Protein AF-A0A7W7CJY7-F1 (afdb_monomer_lite)

Secondary structure (DSSP, 8-state):
--------TT--GGGGT--HHHHHHHHHHHHHHHT----GGGG-GGGGSSHHHHHHHHHH--

Foldseek 3Di:
DDPDPDQDQQHFVVVVVCDPVVLVVVQVVCCVVVVFHQDDPSSPCVCVRGNNSVVVSVVVRD

Sequence (62 aa):
MEADDVLAADTQLRDFGLDSLGVVELLSSLERTYDVRFVDDALHIDNFATPQVLWSTLSTMR

Radius of gyration: 12.05 Å; chains: 1; bounding box: 24×19×41 Å

InterPro domains:
  IPR006162 Phosphopantetheine attachment site [PS00012] (15-30)
  IPR009081 Phosphopantetheine binding ACP domain [PF00550] (4-43)
  IPR009081 Phosphopantetheine binding ACP domain [PS50075] (1-62)
  IPR036736 ACP-like superfamily [G3DSA:1.10.1200.10] (1-62)
  IPR036736 ACP-like superfamily [SSF47336] (5-60)

pLDDT: mean 86.09, std 11.35, range [46.25, 95.19]

Structure (mmCIF, N/CA/C/O backbone):
data_AF-A0A7W7CJY7-F1
#
_entry.id   AF-A0A7W7CJY7-F1
#
loop_
_atom_site.group_PDB
_atom_site.id
_atom_site.type_symbol
_atom_site.label_atom_id
_atom_site.label_alt_id
_atom_site.label_comp_id
_atom_site.label_asym_id
_atom_site.label_entity_id
_atom_site.label_seq_id
_atom_site.pdbx_PDB_ins_code
_atom_site.Cartn_x
_atom_site.Cartn_y
_atom_site.Cartn_z
_atom_site.occupancy
_atom_site.B_iso_or_equiv
_atom_site.auth_seq_id
_atom_site.auth_comp_id
_atom_site.auth_asym_id
_atom_site.auth_atom_id
_atom_site.pdbx_PDB_model_num
ATOM 1 N N . MET A 1 1 ? -1.121 5.299 -28.940 1.00 46.53 1 MET A N 1
ATOM 2 C CA . MET A 1 1 ? -1.463 5.401 -27.510 1.00 46.53 1 MET A CA 1
ATOM 3 C C . MET A 1 1 ? -1.185 4.022 -26.970 1.00 46.53 1 MET A C 1
ATOM 5 O O . MET A 1 1 ? -1.967 3.128 -27.255 1.00 46.53 1 MET A O 1
ATOM 9 N N . GLU A 1 2 ? -0.002 3.817 -26.398 1.00 46.25 2 GLU A N 1
ATOM 10 C CA . GLU A 1 2 ? 0.359 2.519 -25.820 1.00 46.25 2 GLU A CA 1
ATOM 11 C C . GLU A 1 2 ? -0.548 2.331 -24.601 1.00 46.25 2 GLU A C 1
ATOM 13 O O . GLU A 1 2 ? -0.524 3.141 -23.674 1.00 46.25 2 GLU A O 1
ATOM 18 N N . ALA A 1 3 ? -1.456 1.364 -24.701 1.00 54.06 3 ALA A N 1
ATOM 19 C CA . ALA A 1 3 ? -2.296 0.943 -23.599 1.00 54.06 3 ALA A CA 1
ATOM 20 C C . ALA A 1 3 ? -1.421 0.197 -22.592 1.00 54.06 3 ALA A C 1
ATOM 22 O O . ALA A 1 3 ? -0.653 -0.671 -22.992 1.00 54.06 3 ALA A O 1
ATOM 23 N N . ASP A 1 4 ? -1.588 0.540 -21.319 1.00 53.22 4 ASP A N 1
ATOM 24 C CA . ASP A 1 4 ? -1.322 -0.329 -20.180 1.00 53.22 4 ASP A CA 1
ATOM 25 C C . ASP A 1 4 ? 0.055 -1.013 -20.162 1.00 53.22 4 ASP A C 1
ATOM 27 O O . ASP A 1 4 ? 0.190 -2.193 -20.488 1.00 53.22 4 ASP A O 1
ATOM 31 N N . ASP A 1 5 ? 1.062 -0.314 -19.627 1.00 58.78 5 ASP A N 1
ATOM 32 C CA . ASP A 1 5 ? 2.083 -0.998 -18.823 1.00 58.78 5 ASP A CA 1
ATOM 33 C C . ASP A 1 5 ? 1.350 -1.642 -17.634 1.00 58.78 5 ASP A C 1
ATOM 35 O O . ASP A 1 5 ? 1.162 -1.044 -16.570 1.00 58.78 5 ASP A O 1
ATOM 39 N N . VAL A 1 6 ? 0.808 -2.840 -17.858 1.00 70.88 6 VAL A N 1
ATOM 40 C CA . VAL A 1 6 ? 0.121 -3.618 -16.833 1.00 70.88 6 VAL A CA 1
ATOM 41 C C . VAL A 1 6 ? 1.147 -3.907 -15.747 1.00 70.88 6 VAL A C 1
ATOM 43 O O . VAL A 1 6 ? 2.082 -4.677 -15.960 1.00 70.88 6 VAL A O 1
ATOM 46 N N . LEU A 1 7 ? 0.961 -3.306 -14.570 1.00 79.75 7 LEU A N 1
ATOM 47 C CA . LEU A 1 7 ? 1.721 -3.665 -13.378 1.00 79.75 7 LEU A CA 1
ATOM 48 C C . LEU A 1 7 ? 1.474 -5.149 -13.091 1.00 79.75 7 LEU A C 1
ATOM 50 O O . LEU A 1 7 ? 0.394 -5.533 -12.633 1.00 79.75 7 LEU A O 1
ATOM 54 N N . ALA A 1 8 ? 2.463 -5.991 -13.389 1.00 87.44 8 ALA A N 1
ATOM 55 C CA . ALA A 1 8 ? 2.388 -7.406 -13.069 1.00 87.44 8 ALA A CA 1
ATOM 56 C C . ALA A 1 8 ? 2.314 -7.581 -11.546 1.00 87.44 8 ALA A C 1
ATOM 58 O O . ALA A 1 8 ? 2.838 -6.773 -10.778 1.00 87.44 8 ALA A O 1
ATOM 59 N N . ALA A 1 9 ? 1.650 -8.641 -11.092 1.00 88.56 9 ALA A N 1
ATOM 60 C CA . ALA A 1 9 ? 1.356 -8.843 -9.675 1.00 88.56 9 ALA A CA 1
ATOM 61 C C . ALA A 1 9 ? 2.631 -8.928 -8.803 1.00 88.56 9 ALA A C 1
ATOM 63 O O . ALA A 1 9 ? 2.631 -8.520 -7.641 1.00 88.56 9 ALA A O 1
ATOM 64 N N . ASP A 1 10 ? 3.726 -9.409 -9.382 1.00 89.94 10 ASP A N 1
ATOM 65 C CA . ASP A 1 10 ? 5.059 -9.560 -8.796 1.00 89.94 10 ASP A CA 1
ATOM 66 C C . ASP A 1 10 ? 5.989 -8.360 -9.040 1.00 89.94 10 ASP A C 1
ATOM 68 O O . ASP A 1 10 ? 7.139 -8.370 -8.600 1.00 89.94 10 ASP A O 1
ATOM 72 N N . THR A 1 11 ? 5.498 -7.310 -9.701 1.00 91.75 11 THR A N 1
ATOM 73 C CA . THR A 1 11 ? 6.279 -6.103 -9.975 1.00 91.75 11 THR A CA 1
ATOM 74 C C . THR A 1 11 ? 6.684 -5.421 -8.675 1.00 91.75 11 THR A C 1
ATOM 76 O O . THR A 1 11 ? 5.842 -5.162 -7.817 1.00 91.75 11 THR A 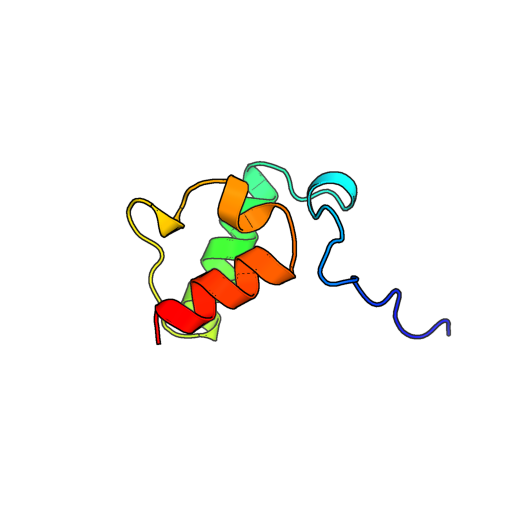O 1
ATOM 79 N N . GLN A 1 12 ? 7.964 -5.073 -8.540 1.00 91.06 12 GLN A N 1
ATOM 80 C CA . GLN A 1 12 ? 8.433 -4.296 -7.400 1.00 91.06 12 GLN A CA 1
ATOM 81 C C . GLN A 1 12 ? 7.988 -2.842 -7.527 1.00 91.06 12 GLN A C 1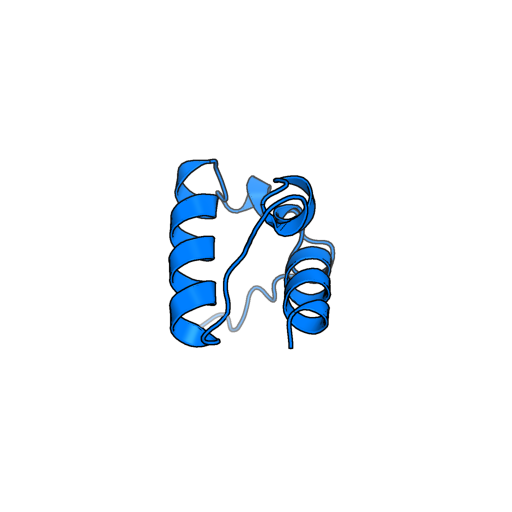
ATOM 83 O O . GLN A 1 12 ? 8.513 -2.093 -8.345 1.00 91.06 12 GLN A O 1
ATOM 88 N N . LEU A 1 13 ? 7.061 -2.408 -6.674 1.00 90.25 13 LEU A N 1
ATOM 89 C CA . LEU A 1 13 ? 6.525 -1.041 -6.705 1.00 90.25 13 LEU A CA 1
ATOM 90 C C . LEU A 1 13 ? 7.604 0.021 -6.443 1.00 90.25 13 LEU A C 1
ATOM 92 O O . LEU A 1 13 ? 7.518 1.142 -6.943 1.00 90.25 13 LEU A O 1
ATOM 96 N N . ARG A 1 14 ? 8.656 -0.342 -5.701 1.00 88.38 14 ARG A N 1
ATOM 97 C CA . ARG A 1 14 ? 9.819 0.521 -5.445 1.00 88.38 14 ARG A CA 1
ATOM 98 C C . ARG A 1 14 ? 10.564 0.902 -6.723 1.00 88.38 14 ARG A C 1
ATOM 100 O O . ARG A 1 14 ? 11.013 2.040 -6.831 1.00 88.38 14 ARG A O 1
ATOM 107 N N . ASP A 1 15 ? 10.636 -0.004 -7.697 1.00 88.56 15 ASP A N 1
ATOM 108 C CA . ASP A 1 15 ? 11.286 0.255 -8.989 1.00 88.56 15 ASP A CA 1
ATOM 109 C C . ASP A 1 15 ? 10.493 1.281 -9.822 1.00 88.56 15 ASP A C 1
ATOM 111 O O . ASP A 1 15 ? 11.045 1.933 -10.705 1.00 88.56 15 ASP A O 1
ATOM 115 N N . PHE A 1 16 ? 9.214 1.482 -9.482 1.00 86.31 16 PHE A N 1
ATOM 116 C CA . PHE A 1 16 ? 8.303 2.462 -10.079 1.00 86.31 16 PHE A CA 1
ATOM 117 C C . PHE A 1 16 ? 8.210 3.763 -9.266 1.00 86.31 16 PHE A C 1
ATOM 119 O O . PHE A 1 16 ? 7.351 4.602 -9.532 1.00 86.31 16 PHE A O 1
ATOM 126 N N . GLY A 1 17 ? 9.099 3.957 -8.285 1.00 85.31 17 GLY A N 1
ATOM 127 C CA . GLY A 1 17 ? 9.170 5.186 -7.494 1.00 85.31 17 GLY A CA 1
ATOM 128 C C . GLY A 1 17 ? 8.317 5.181 -6.226 1.00 85.31 17 GLY A C 1
ATOM 129 O O . GLY A 1 17 ? 8.141 6.238 -5.624 1.00 85.31 17 GLY A O 1
ATOM 130 N N . LEU A 1 18 ? 7.811 4.020 -5.787 1.00 89.62 18 LEU A N 1
ATOM 131 C CA . LEU A 1 18 ? 7.168 3.904 -4.478 1.00 89.62 18 LEU A CA 1
ATOM 132 C C . LEU A 1 18 ? 8.222 3.957 -3.358 1.00 89.62 18 LEU A C 1
ATOM 134 O O . LEU A 1 18 ? 8.725 2.934 -2.888 1.00 89.62 18 LEU A O 1
ATOM 138 N N . ASP A 1 19 ? 8.578 5.174 -2.959 1.00 87.75 19 ASP A N 1
ATOM 139 C CA . ASP A 1 19 ? 9.447 5.465 -1.822 1.00 87.75 19 ASP A CA 1
ATOM 140 C C . ASP A 1 19 ? 8.647 5.638 -0.515 1.00 87.75 19 ASP A C 1
ATOM 142 O O . ASP A 1 19 ? 7.448 5.369 -0.449 1.00 87.75 19 ASP A O 1
ATOM 146 N N . SER A 1 20 ? 9.300 6.089 0.560 1.00 85.62 20 SER A N 1
ATOM 147 C CA . SER A 1 20 ? 8.634 6.297 1.851 1.00 85.62 20 SER A CA 1
ATOM 148 C C . SER A 1 20 ? 7.472 7.294 1.797 1.00 85.62 20 SER A C 1
ATOM 150 O O . SER A 1 20 ? 6.502 7.116 2.531 1.00 85.62 20 SER A O 1
ATOM 152 N N . LEU A 1 21 ? 7.558 8.339 0.967 1.00 88.88 21 LEU A N 1
ATOM 153 C CA . LEU A 1 21 ? 6.488 9.329 0.832 1.00 88.88 21 LEU A CA 1
ATOM 154 C C . LEU A 1 21 ? 5.369 8.779 -0.056 1.00 88.88 21 LEU A C 1
ATOM 156 O O . LEU A 1 21 ? 4.199 8.877 0.313 1.00 88.88 21 LEU A O 1
ATOM 160 N N . GLY A 1 22 ? 5.733 8.122 -1.158 1.00 90.12 22 GLY A N 1
ATOM 161 C CA . GLY A 1 22 ? 4.791 7.443 -2.043 1.00 90.12 22 GLY A CA 1
ATOM 162 C C . GLY A 1 22 ? 3.954 6.390 -1.313 1.00 90.12 22 GLY A C 1
ATOM 163 O O . GLY A 1 22 ? 2.751 6.300 -1.546 1.00 90.12 22 GLY A O 1
ATOM 164 N N . VAL A 1 23 ? 4.543 5.648 -0.364 1.00 89.50 23 VAL A N 1
ATOM 165 C CA . VAL A 1 23 ? 3.795 4.712 0.498 1.00 89.50 23 VAL A CA 1
ATOM 166 C C . VAL A 1 23 ? 2.748 5.444 1.340 1.00 89.50 23 VAL A C 1
ATOM 168 O O . VAL A 1 23 ? 1.614 4.984 1.417 1.00 89.50 23 VAL A O 1
ATOM 171 N N . VAL A 1 24 ? 3.083 6.586 1.949 1.00 90.44 24 VAL A N 1
ATOM 172 C CA . VAL A 1 24 ? 2.145 7.353 2.794 1.00 90.44 24 VAL A CA 1
ATOM 173 C C . VAL A 1 24 ? 0.993 7.944 1.972 1.00 90.44 24 VAL A C 1
ATOM 175 O O . VAL A 1 24 ? -0.158 7.943 2.424 1.00 90.44 24 VAL A O 1
ATOM 178 N N . GLU A 1 25 ? 1.275 8.425 0.761 1.00 91.69 25 GLU A N 1
ATOM 179 C CA . GLU A 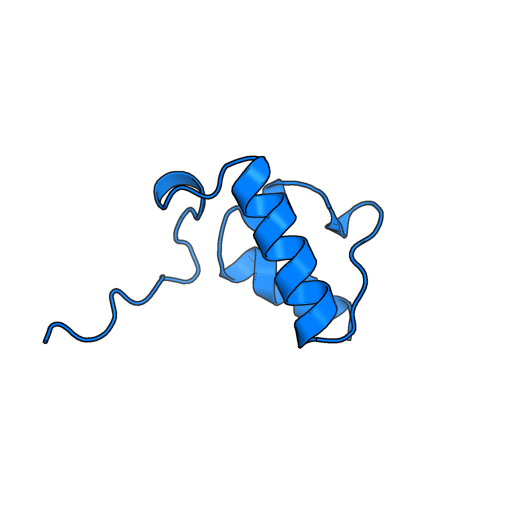1 25 ? 0.246 8.917 -0.162 1.00 91.69 25 GLU A CA 1
ATOM 180 C C . GLU A 1 25 ? -0.665 7.786 -0.649 1.00 91.69 25 GLU A C 1
ATOM 182 O O . GLU A 1 25 ? -1.892 7.918 -0.604 1.00 91.69 25 GLU A O 1
ATOM 187 N N . LEU A 1 26 ? -0.076 6.653 -1.046 1.00 91.12 26 LEU A N 1
ATOM 188 C CA . LEU A 1 26 ? -0.808 5.455 -1.449 1.00 91.12 26 LEU A CA 1
ATOM 189 C C . LEU A 1 26 ? -1.709 4.959 -0.316 1.00 91.12 26 LEU A C 1
ATOM 191 O O . LEU A 1 26 ? -2.891 4.709 -0.540 1.00 91.12 26 LEU A O 1
ATOM 195 N N . LEU A 1 27 ? -1.176 4.889 0.902 1.00 91.12 27 LEU A N 1
ATOM 196 C CA . LEU A 1 27 ? -1.916 4.514 2.100 1.00 91.12 27 LEU A CA 1
ATOM 197 C C . LEU A 1 27 ? -3.138 5.412 2.300 1.00 91.12 27 LEU A C 1
ATOM 199 O O . LEU A 1 27 ? -4.266 4.932 2.366 1.00 91.12 27 LEU A O 1
ATOM 203 N N . SER A 1 28 ? -2.913 6.726 2.311 1.00 92.44 28 SER A N 1
ATOM 204 C CA . SER A 1 28 ? -3.973 7.718 2.498 1.00 92.44 28 SER A CA 1
ATOM 205 C C . SER A 1 28 ? -5.045 7.623 1.408 1.00 92.44 28 SER A C 1
ATOM 207 O O . SER A 1 28 ? -6.228 7.833 1.679 1.00 92.44 28 SER A O 1
ATOM 209 N N . SER 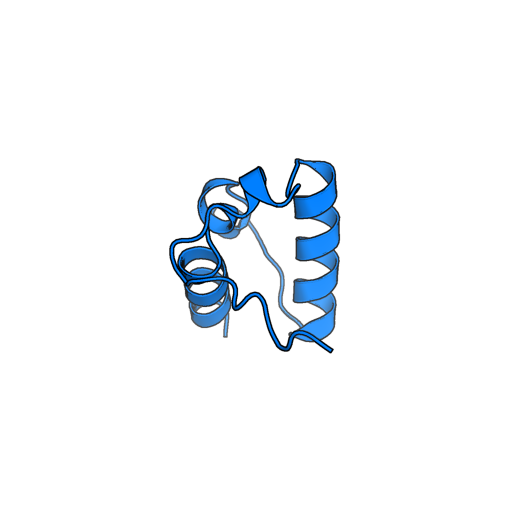A 1 29 ? -4.647 7.315 0.170 1.00 93.69 29 SER A N 1
ATOM 210 C CA . SER A 1 29 ? -5.563 7.112 -0.954 1.00 93.69 29 SER A CA 1
ATOM 211 C C . SER A 1 29 ? -6.401 5.842 -0.786 1.00 93.69 29 SER A C 1
ATOM 213 O O . SER A 1 29 ? -7.621 5.886 -0.961 1.00 93.69 29 SER A O 1
ATOM 215 N N . LEU A 1 30 ? -5.780 4.725 -0.395 1.00 93.25 30 LEU A N 1
ATOM 216 C CA . LEU A 1 30 ? -6.459 3.445 -0.186 1.00 93.25 30 LEU A CA 1
ATOM 217 C C . LEU A 1 30 ? -7.453 3.510 0.974 1.00 93.25 30 LEU A C 1
ATOM 219 O O . LEU A 1 30 ? -8.599 3.101 0.800 1.00 93.25 30 LEU A O 1
ATOM 223 N N . GLU A 1 31 ? -7.050 4.076 2.112 1.00 93.56 31 GLU A N 1
ATOM 224 C CA . GLU A 1 31 ? -7.928 4.262 3.274 1.00 93.56 31 GLU A CA 1
ATOM 225 C C . GLU A 1 31 ? -9.175 5.068 2.910 1.00 93.56 31 GLU A C 1
ATOM 227 O O . GLU A 1 31 ? -10.292 4.664 3.217 1.00 93.56 31 GLU A O 1
ATOM 232 N N . ARG A 1 32 ? -9.008 6.172 2.171 1.00 94.88 32 ARG A N 1
ATOM 233 C CA . ARG A 1 32 ? -10.131 7.015 1.732 1.00 94.88 32 ARG A CA 1
ATOM 234 C C . ARG A 1 32 ? -11.005 6.356 0.669 1.00 94.88 32 ARG A C 1
ATOM 236 O O . ARG A 1 32 ? -12.206 6.598 0.645 1.00 94.88 32 ARG A O 1
ATOM 243 N N . THR A 1 33 ? -10.410 5.583 -0.237 1.00 95.19 33 THR A N 1
ATOM 244 C CA . THR A 1 33 ? -11.125 4.974 -1.371 1.00 95.19 33 THR A CA 1
ATOM 245 C C . THR A 1 33 ? -11.928 3.752 -0.941 1.00 95.19 33 THR A C 1
ATOM 247 O O . THR A 1 33 ? -13.041 3.548 -1.422 1.00 95.19 33 THR A O 1
ATOM 250 N N . TYR A 1 34 ? -11.367 2.943 -0.044 1.00 92.62 34 TYR A N 1
ATOM 251 C CA . TYR A 1 34 ? -11.966 1.688 0.406 1.00 92.62 34 TYR A CA 1
ATOM 252 C C . TYR A 1 34 ? -12.587 1.774 1.804 1.00 92.62 34 TYR A C 1
ATOM 254 O O . TYR A 1 34 ? -13.124 0.774 2.269 1.00 92.62 34 TYR A O 1
ATOM 262 N N . ASP A 1 35 ? -12.543 2.949 2.442 1.00 92.81 35 ASP A N 1
ATOM 263 C CA . ASP A 1 35 ? -13.024 3.194 3.810 1.00 92.81 35 ASP A CA 1
ATOM 264 C C . ASP A 1 35 ? -12.425 2.204 4.827 1.00 92.81 35 ASP A C 1
ATOM 266 O O . ASP A 1 35 ? -13.092 1.685 5.720 1.00 92.81 35 ASP A O 1
ATOM 270 N N . VAL A 1 36 ? -11.135 1.906 4.650 1.00 91.25 36 VAL A N 1
ATOM 271 C CA . VAL A 1 36 ? -10.356 1.017 5.522 1.00 91.25 36 VAL A CA 1
ATOM 272 C C . VAL A 1 36 ? -9.358 1.821 6.343 1.00 91.25 36 VAL A C 1
ATOM 274 O O . VAL A 1 36 ? -9.076 2.981 6.046 1.00 91.25 36 VAL A O 1
ATOM 277 N N . ARG A 1 37 ? -8.772 1.186 7.359 1.00 89.75 37 ARG A N 1
ATOM 278 C CA . ARG A 1 37 ? -7.667 1.758 8.127 1.00 89.75 37 ARG A CA 1
ATOM 279 C C . ARG A 1 37 ? -6.545 0.742 8.265 1.00 89.75 37 ARG A C 1
ATOM 281 O O . ARG A 1 37 ? -6.760 -0.340 8.808 1.00 89.75 37 ARG A O 1
ATOM 288 N N . PHE A 1 38 ? -5.355 1.102 7.809 1.00 88.25 38 PHE A N 1
ATOM 289 C CA . PHE A 1 38 ? -4.168 0.270 7.954 1.00 88.25 38 PHE A CA 1
ATOM 290 C C . PHE A 1 38 ? -3.557 0.519 9.337 1.00 88.25 38 PHE A C 1
ATOM 292 O O . PHE A 1 38 ? -3.246 1.652 9.706 1.00 88.25 38 PHE A O 1
ATOM 299 N N . VAL A 1 39 ? -3.396 -0.542 10.125 1.00 87.94 39 VAL A N 1
ATOM 300 C CA . VAL A 1 39 ? -2.844 -0.486 11.487 1.00 87.94 39 VAL A CA 1
ATOM 301 C C . VAL A 1 39 ? -1.860 -1.629 11.724 1.00 87.94 39 VAL A C 1
ATOM 303 O O . VAL A 1 39 ? -1.918 -2.650 11.041 1.00 87.94 39 VAL A O 1
ATOM 306 N N . ASP A 1 40 ? -0.969 -1.453 12.700 1.00 87.19 40 ASP A N 1
ATOM 307 C CA . ASP A 1 40 ? -0.019 -2.473 13.159 1.00 87.19 40 ASP A CA 1
ATOM 308 C C . ASP A 1 40 ? 0.777 -3.109 12.002 1.00 87.19 40 ASP A C 1
ATOM 310 O O . ASP A 1 40 ? 1.439 -2.405 11.233 1.00 87.19 40 ASP A O 1
ATOM 314 N N . ASP A 1 41 ? 0.689 -4.431 11.852 1.00 83.12 41 ASP A N 1
ATOM 315 C CA . ASP A 1 41 ? 1.416 -5.220 10.855 1.00 83.12 41 ASP A CA 1
ATOM 316 C C . ASP A 1 41 ? 1.058 -4.847 9.410 1.00 83.12 41 ASP A C 1
ATOM 318 O O . ASP A 1 41 ? 1.848 -5.072 8.492 1.00 83.12 41 ASP A O 1
ATOM 322 N N . ALA A 1 42 ? -0.106 -4.231 9.184 1.00 85.00 42 ALA A N 1
ATOM 323 C CA . ALA A 1 42 ? -0.535 -3.807 7.858 1.00 85.00 42 ALA A CA 1
ATOM 324 C C . ALA A 1 42 ? 0.320 -2.674 7.276 1.00 85.00 42 ALA A C 1
ATOM 326 O O . ALA A 1 42 ? 0.469 -2.585 6.056 1.00 85.00 42 ALA A O 1
ATOM 327 N N . LEU A 1 43 ? 0.896 -1.831 8.138 1.00 87.19 43 LEU A N 1
ATOM 328 C CA . LEU A 1 43 ? 1.747 -0.702 7.748 1.00 87.19 43 LEU A CA 1
ATOM 329 C C . LEU A 1 43 ? 3.174 -1.128 7.387 1.00 87.19 43 LEU A C 1
ATOM 331 O O . LEU A 1 43 ? 3.985 -0.285 6.995 1.00 87.19 43 LEU A O 1
ATOM 335 N N . HIS A 1 44 ? 3.504 -2.416 7.519 1.00 89.06 44 HIS A N 1
ATOM 336 C CA . HIS A 1 44 ? 4.836 -2.901 7.201 1.00 89.06 44 HIS A CA 1
ATOM 337 C C . HIS A 1 44 ? 5.144 -2.688 5.720 1.00 89.06 44 HIS A C 1
ATOM 339 O O . HIS A 1 44 ? 4.357 -3.055 4.850 1.00 89.06 44 HIS A O 1
ATOM 345 N N . ILE A 1 45 ? 6.314 -2.121 5.421 1.00 83.75 45 ILE A N 1
ATOM 346 C CA . ILE A 1 45 ? 6.660 -1.730 4.050 1.00 83.75 45 ILE A CA 1
ATOM 347 C C . ILE A 1 45 ? 6.729 -2.915 3.077 1.00 83.75 45 ILE A C 1
ATOM 349 O O . ILE A 1 45 ? 6.535 -2.742 1.877 1.00 83.75 45 ILE A O 1
ATOM 353 N N . ASP A 1 46 ? 6.940 -4.123 3.596 1.00 89.38 46 ASP A N 1
ATOM 354 C CA . ASP A 1 46 ? 6.913 -5.359 2.810 1.00 89.38 46 ASP A CA 1
ATOM 355 C C . ASP A 1 46 ? 5.521 -5.648 2.228 1.00 89.38 46 ASP A C 1
ATOM 357 O O . ASP A 1 46 ? 5.419 -6.229 1.148 1.00 89.38 46 ASP A O 1
ATOM 361 N N . ASN A 1 47 ? 4.447 -5.159 2.863 1.00 91.25 47 ASN A N 1
ATOM 362 C CA . ASN A 1 47 ? 3.090 -5.263 2.319 1.00 91.25 47 ASN A CA 1
ATOM 363 C C . ASN A 1 47 ? 2.885 -4.403 1.066 1.00 91.25 47 ASN A C 1
ATOM 365 O O . ASN A 1 47 ? 1.940 -4.618 0.313 1.00 91.25 47 ASN A O 1
ATOM 369 N N . PHE A 1 48 ? 3.783 -3.446 0.834 1.00 91.31 48 PHE A N 1
ATOM 370 C CA . PHE A 1 48 ? 3.785 -2.533 -0.305 1.00 91.31 48 PHE A CA 1
ATOM 371 C C . PHE A 1 48 ? 4.902 -2.883 -1.298 1.00 91.31 48 PHE A C 1
ATOM 373 O O . PHE A 1 48 ? 5.226 -2.081 -2.172 1.00 91.31 48 PHE A O 1
ATOM 380 N N . ALA A 1 49 ? 5.523 -4.062 -1.169 1.00 92.19 49 ALA A N 1
ATOM 381 C CA . ALA A 1 49 ? 6.601 -4.482 -2.059 1.00 92.19 49 ALA A CA 1
ATOM 382 C C . ALA A 1 49 ? 6.101 -4.701 -3.494 1.00 92.19 49 ALA A C 1
ATOM 384 O O . ALA A 1 49 ? 6.745 -4.252 -4.442 1.00 92.19 49 ALA A O 1
ATOM 385 N N . THR A 1 50 ? 4.947 -5.355 -3.648 1.00 93.75 50 THR A N 1
ATOM 386 C CA . THR A 1 50 ? 4.344 -5.661 -4.951 1.00 93.75 50 THR A CA 1
ATOM 387 C C . THR A 1 50 ? 2.830 -5.434 -4.938 1.00 93.75 50 THR A C 1
ATOM 389 O O . THR A 1 50 ? 2.214 -5.498 -3.866 1.00 93.75 50 THR A O 1
ATOM 392 N N . PRO A 1 51 ? 2.190 -5.214 -6.108 1.00 92.62 51 PRO A N 1
ATOM 393 C CA . PRO A 1 51 ? 0.737 -5.096 -6.193 1.00 92.62 51 PRO A CA 1
ATOM 394 C C . PRO A 1 51 ? 0.012 -6.292 -5.573 1.00 92.62 51 PRO A C 1
ATOM 396 O O . PRO A 1 51 ? -0.999 -6.113 -4.900 1.00 92.62 51 PRO A O 1
ATOM 399 N N . GLN A 1 52 ? 0.525 -7.512 -5.765 1.00 93.75 52 GLN A N 1
ATOM 400 C CA . GLN A 1 52 ? -0.103 -8.718 -5.227 1.00 93.75 52 GLN A CA 1
ATOM 401 C C . GLN A 1 52 ? -0.218 -8.684 -3.705 1.00 93.75 52 GLN A C 1
ATOM 403 O O . GLN A 1 52 ? -1.288 -8.970 -3.169 1.00 93.75 52 GLN A O 1
ATOM 408 N N . VAL A 1 53 ? 0.877 -8.361 -3.010 1.00 93.31 53 VAL A N 1
ATOM 409 C CA . VAL A 1 53 ? 0.886 -8.347 -1.543 1.00 93.31 53 VAL A CA 1
ATOM 410 C C . VAL A 1 53 ? -0.018 -7.229 -1.033 1.00 93.31 53 VAL A C 1
ATOM 412 O O . VAL A 1 53 ? -0.830 -7.474 -0.145 1.00 93.31 53 VAL A O 1
ATOM 415 N N . LEU A 1 54 ? 0.029 -6.054 -1.665 1.00 92.19 54 LEU A N 1
ATOM 416 C CA . LEU A 1 54 ? -0.822 -4.919 -1.315 1.00 92.19 54 LEU A CA 1
ATOM 417 C C . LEU A 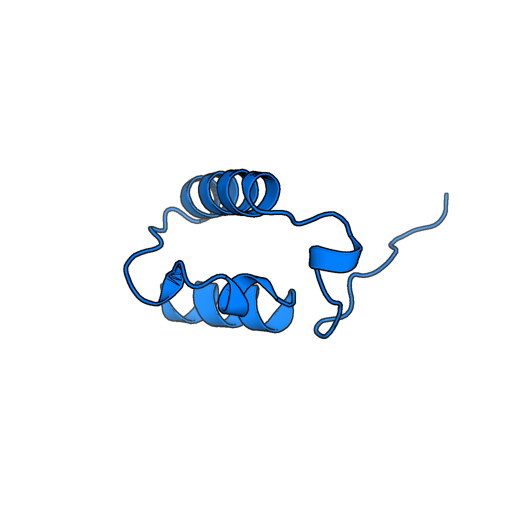1 54 ? -2.311 -5.276 -1.387 1.00 92.19 54 LEU A C 1
ATOM 419 O O . LEU A 1 54 ? -3.052 -5.066 -0.425 1.00 92.19 54 LEU A O 1
ATOM 423 N N . TRP A 1 55 ? -2.752 -5.840 -2.515 1.00 92.12 55 TRP A N 1
ATOM 424 C CA . TRP A 1 55 ? -4.151 -6.224 -2.701 1.00 92.12 55 TRP A CA 1
ATOM 425 C C . TRP A 1 55 ? -4.555 -7.390 -1.804 1.00 92.12 55 TRP A C 1
ATOM 427 O O . TRP A 1 55 ? -5.676 -7.395 -1.297 1.00 92.12 55 TRP A O 1
ATOM 437 N N . SER A 1 56 ? -3.652 -8.343 -1.557 1.00 92.69 56 SER A N 1
ATOM 438 C CA . SER A 1 56 ? -3.887 -9.418 -0.593 1.00 92.69 56 SER A CA 1
ATOM 439 C C . SER A 1 56 ? -4.125 -8.847 0.806 1.00 92.69 56 SER A C 1
ATOM 441 O O . SER A 1 56 ? -5.125 -9.189 1.429 1.00 92.69 56 SER A O 1
ATOM 443 N N . THR A 1 57 ? -3.269 -7.937 1.273 1.00 92.00 57 THR A N 1
ATOM 444 C CA . THR A 1 57 ? -3.401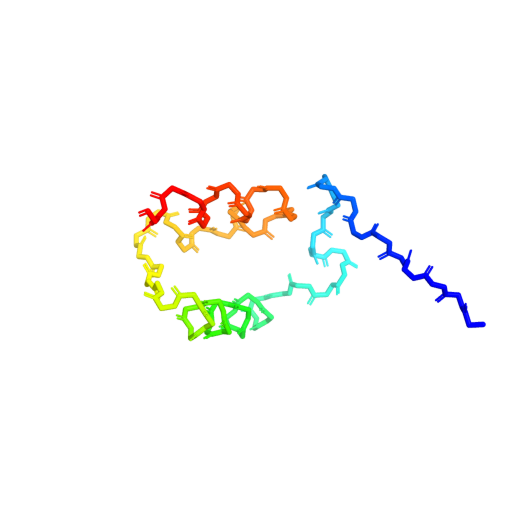 -7.281 2.583 1.00 92.00 57 THR A CA 1
ATOM 445 C C . THR A 1 57 ? -4.676 -6.448 2.675 1.00 92.00 57 THR A C 1
ATOM 447 O O . THR A 1 57 ? -5.378 -6.514 3.677 1.00 92.00 57 THR A O 1
ATOM 450 N N . LEU A 1 58 ? -5.040 -5.714 1.622 1.00 90.75 58 LEU A N 1
ATOM 451 C CA . LEU A 1 58 ? -6.304 -4.975 1.601 1.00 90.75 58 LEU A CA 1
ATOM 452 C C . LEU A 1 58 ? -7.516 -5.921 1.655 1.00 90.75 58 LEU A C 1
ATOM 454 O O . LEU A 1 58 ? -8.500 -5.640 2.335 1.00 90.75 58 LEU A O 1
ATOM 458 N N . SER A 1 59 ? -7.449 -7.057 0.955 1.00 90.00 59 SER A N 1
ATOM 459 C CA . SER A 1 59 ? -8.549 -8.023 0.907 1.00 90.00 59 SER A CA 1
ATOM 460 C C . SER A 1 59 ? -8.815 -8.726 2.240 1.00 90.00 59 SER A C 1
ATOM 462 O O . SER A 1 59 ? -9.932 -9.187 2.447 1.00 90.00 59 SER A O 1
ATOM 464 N N . THR A 1 60 ? -7.837 -8.789 3.154 1.00 88.44 60 THR A N 1
ATOM 465 C CA . THR A 1 60 ? -8.035 -9.357 4.499 1.00 88.44 60 THR A CA 1
ATOM 466 C C . THR A 1 60 ? -8.636 -8.364 5.495 1.00 88.44 60 THR A C 1
ATOM 468 O O . THR A 1 60 ? -9.059 -8.775 6.573 1.00 88.44 60 THR A O 1
ATOM 471 N N . MET A 1 61 ? -8.682 -7.072 5.155 1.00 82.12 61 MET A N 1
ATOM 472 C CA . MET A 1 61 ? -9.239 -6.009 6.004 1.00 82.12 61 MET A CA 1
ATOM 473 C C . MET A 1 61 ? -10.740 -5.782 5.806 1.00 82.12 61 MET A C 1
ATOM 475 O O . MET A 1 61 ? -11.335 -5.002 6.549 1.00 82.12 61 MET A O 1
ATOM 479 N N . ARG A 1 62 ? -11.337 -6.420 4.797 1.00 66.00 62 ARG A N 1
ATOM 480 C CA . ARG A 1 62 ? -12.749 -6.295 4.433 1.00 66.00 62 ARG A CA 1
ATOM 481 C C . ARG A 1 62 ? -13.541 -7.522 4.873 1.00 66.00 62 ARG A C 1
ATOM 483 O O . ARG A 1 62 ? -14.711 -7.327 5.270 1.00 66.00 62 ARG A O 1
#

Organism: NCBI:txid882441